Protein AF-A0A3M8VJV9-F1 (afdb_monomer_lite)

Structure (mmCIF, N/CA/C/O backbone):
data_AF-A0A3M8VJV9-F1
#
_entry.id   AF-A0A3M8VJV9-F1
#
loop_
_atom_site.group_PDB
_atom_site.id
_atom_site.type_symbol
_atom_site.label_atom_id
_atom_site.label_alt_id
_atom_site.label_comp_id
_atom_site.label_asym_id
_atom_site.label_entity_id
_atom_site.label_seq_id
_atom_site.pdbx_PDB_ins_code
_atom_site.Cartn_x
_atom_site.Cartn_y
_atom_site.Cartn_z
_atom_site.occupancy
_atom_site.B_iso_or_equiv
_atom_site.auth_seq_id
_atom_site.auth_comp_id
_atom_site.auth_asym_id
_atom_site.auth_atom_id
_atom_site.pdbx_PDB_model_num
ATOM 1 N N . MET A 1 1 ? -8.413 -19.018 14.004 1.00 45.44 1 MET A N 1
ATOM 2 C CA . MET A 1 1 ? -8.676 -17.632 13.566 1.00 45.44 1 MET A CA 1
ATOM 3 C C . MET A 1 1 ? -7.337 -17.001 13.215 1.00 45.44 1 MET A C 1
ATOM 5 O O . MET A 1 1 ?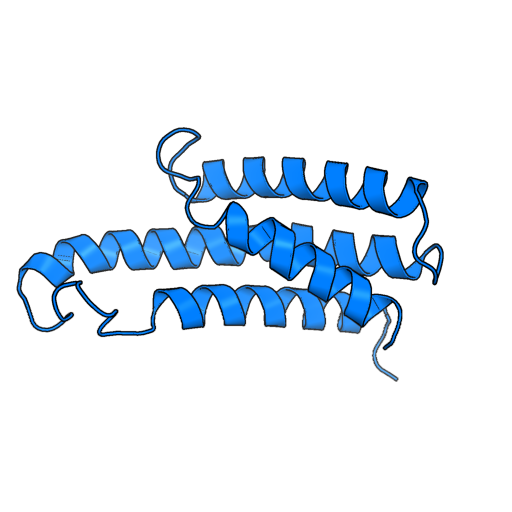 -6.467 -17.034 14.080 1.00 45.44 1 MET A O 1
ATOM 9 N N . PRO A 1 2 ? -7.107 -16.540 11.973 1.00 54.88 2 PRO A N 1
ATOM 10 C CA . PRO A 1 2 ? -5.891 -15.793 11.652 1.00 54.88 2 PRO A CA 1
ATOM 11 C C . PRO A 1 2 ? -5.799 -14.547 12.547 1.00 54.88 2 PRO A C 1
ATOM 13 O O . PRO A 1 2 ? -6.816 -13.962 12.914 1.00 54.88 2 PRO A O 1
ATOM 16 N N . THR A 1 3 ? -4.588 -14.174 12.960 1.00 73.25 3 THR A N 1
ATOM 17 C CA . THR A 1 3 ? -4.365 -12.963 13.764 1.00 73.25 3 THR A CA 1
ATOM 18 C C . THR A 1 3 ? -4.575 -11.721 12.895 1.00 73.25 3 THR A C 1
ATOM 20 O O . THR A 1 3 ? -4.287 -11.753 11.704 1.00 73.25 3 THR A O 1
ATOM 23 N N . THR A 1 4 ? -5.039 -10.607 13.467 1.00 75.38 4 THR A N 1
ATOM 24 C CA . THR A 1 4 ? -5.305 -9.353 12.724 1.00 75.38 4 THR A CA 1
ATOM 25 C C . THR A 1 4 ? -4.108 -8.890 11.893 1.00 75.38 4 THR A C 1
ATOM 27 O O . THR A 1 4 ? -4.260 -8.578 10.716 1.00 75.38 4 THR A O 1
ATOM 30 N N . ARG A 1 5 ? -2.897 -8.982 12.461 1.00 77.31 5 ARG A N 1
ATOM 31 C CA . ARG A 1 5 ? -1.635 -8.722 11.751 1.00 77.31 5 ARG A CA 1
ATOM 32 C C . ARG A 1 5 ? -1.457 -9.617 10.518 1.00 77.31 5 ARG A C 1
ATOM 34 O O . ARG A 1 5 ? -1.032 -9.144 9.474 1.00 77.31 5 ARG A O 1
ATOM 41 N N . SER A 1 6 ? -1.819 -10.897 10.626 1.00 83.44 6 SER A N 1
ATOM 42 C CA . SER A 1 6 ? -1.763 -11.833 9.498 1.00 83.44 6 SER A CA 1
ATOM 43 C C . SER A 1 6 ? -2.743 -11.459 8.383 1.00 83.44 6 SER A C 1
ATOM 45 O O . SER A 1 6 ? -2.457 -11.738 7.220 1.00 83.44 6 SER A O 1
ATOM 47 N N . THR A 1 7 ? -3.887 -10.853 8.710 1.00 89.69 7 THR A N 1
ATOM 48 C CA . THR A 1 7 ? -4.872 -10.398 7.718 1.00 89.69 7 THR A CA 1
ATOM 49 C C . THR A 1 7 ? -4.418 -9.112 7.026 1.00 89.69 7 THR A C 1
ATOM 51 O O . THR A 1 7 ? -4.555 -8.992 5.810 1.00 89.69 7 THR A O 1
ATOM 54 N N . ASP A 1 8 ? -3.820 -8.176 7.763 1.00 94.50 8 ASP A N 1
ATOM 55 C CA . ASP A 1 8 ? -3.273 -6.932 7.202 1.00 94.50 8 ASP A CA 1
ATOM 56 C C . ASP A 1 8 ? -2.136 -7.216 6.215 1.00 94.50 8 ASP A C 1
ATOM 58 O O . ASP A 1 8 ? -2.122 -6.690 5.099 1.00 94.50 8 ASP A O 1
ATOM 62 N N . ASP A 1 9 ? -1.241 -8.138 6.579 1.00 95.62 9 ASP A N 1
ATOM 63 C CA . ASP A 1 9 ? -0.180 -8.616 5.694 1.00 95.62 9 ASP A CA 1
ATOM 64 C C . ASP A 1 9 ? -0.752 -9.293 4.436 1.00 95.62 9 ASP A C 1
ATOM 66 O O . ASP A 1 9 ? -0.214 -9.130 3.338 1.00 95.62 9 ASP A O 1
ATOM 70 N N . ALA A 1 10 ? -1.864 -10.026 4.555 1.00 96.12 10 ALA A N 1
ATOM 71 C CA . ALA A 1 10 ? -2.516 -10.667 3.415 1.00 96.12 10 ALA A CA 1
ATOM 72 C C . ALA A 1 10 ? -3.142 -9.647 2.445 1.00 96.12 10 ALA A C 1
ATOM 74 O O . ALA A 1 10 ? -2.987 -9.784 1.225 1.00 96.12 10 ALA A O 1
ATOM 75 N N . LEU A 1 11 ? -3.800 -8.604 2.962 1.00 97.00 11 LEU A N 1
ATOM 76 C CA . LEU A 1 11 ? -4.324 -7.495 2.156 1.00 97.00 11 LEU A CA 1
ATOM 77 C C . LEU A 1 11 ? -3.186 -6.753 1.444 1.00 97.00 11 LEU A C 1
ATOM 79 O O . LEU A 1 11 ? -3.243 -6.541 0.230 1.00 97.00 11 LEU A O 1
ATOM 83 N N . ALA A 1 12 ? -2.107 -6.453 2.169 1.00 97.50 12 ALA A N 1
ATOM 84 C CA . ALA A 1 12 ? -0.927 -5.801 1.618 1.00 97.50 12 ALA A CA 1
ATOM 85 C C . ALA A 1 12 ? -0.285 -6.613 0.487 1.00 97.50 12 ALA A C 1
ATOM 87 O O . ALA A 1 12 ? -0.014 -6.087 -0.595 1.00 97.50 12 ALA A O 1
ATOM 88 N N . GLN A 1 13 ? -0.085 -7.915 0.696 1.00 97.56 13 GLN A N 1
ATOM 89 C CA . GLN A 1 13 ? 0.454 -8.798 -0.336 1.00 97.56 13 GLN A CA 1
ATOM 90 C C . GLN A 1 13 ? -0.473 -8.901 -1.549 1.00 97.56 13 GLN A C 1
ATOM 92 O O . GLN A 1 13 ? 0.009 -9.004 -2.676 1.00 97.56 13 GLN A O 1
ATOM 97 N N . THR A 1 14 ? -1.791 -8.857 -1.348 1.00 97.62 14 THR A N 1
ATOM 98 C CA . THR A 1 14 ? -2.767 -8.865 -2.446 1.00 97.62 14 THR A CA 1
ATOM 99 C C . THR A 1 14 ? -2.644 -7.609 -3.307 1.00 97.62 14 THR A C 1
ATOM 101 O O . THR A 1 14 ? -2.558 -7.728 -4.529 1.00 97.62 14 THR A O 1
ATOM 104 N N . ALA A 1 15 ? -2.522 -6.429 -2.693 1.00 97.50 15 ALA A N 1
ATOM 105 C CA . ALA A 1 15 ? -2.277 -5.178 -3.412 1.00 97.50 15 ALA A CA 1
ATOM 106 C C . ALA A 1 15 ? -0.946 -5.199 -4.189 1.00 97.50 15 ALA A C 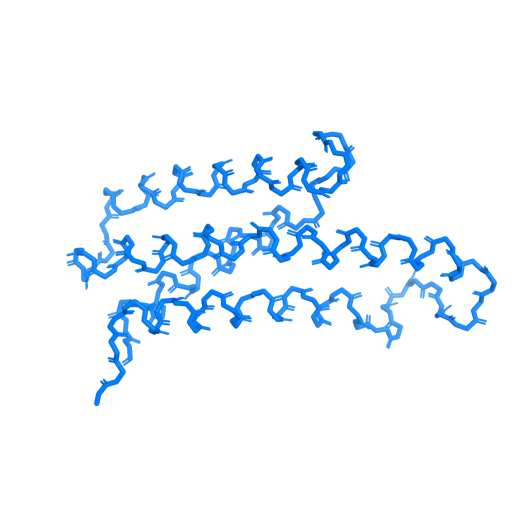1
ATOM 108 O O . ALA A 1 15 ? -0.901 -4.825 -5.361 1.00 97.50 15 ALA A O 1
ATOM 109 N N . VAL A 1 16 ? 0.133 -5.709 -3.583 1.00 96.62 16 VAL A N 1
ATOM 110 C CA . VAL A 1 16 ? 1.435 -5.853 -4.262 1.00 96.62 16 VAL A CA 1
ATOM 111 C C . VAL A 1 16 ? 1.352 -6.810 -5.449 1.00 96.62 16 VAL A C 1
ATOM 113 O O . VAL A 1 16 ? 1.881 -6.502 -6.518 1.00 96.62 16 VAL A O 1
ATOM 116 N N . ARG A 1 17 ? 0.678 -7.957 -5.299 1.00 95.62 17 ARG A N 1
ATOM 117 C CA . ARG A 1 17 ? 0.464 -8.889 -6.415 1.00 95.62 17 ARG A CA 1
ATOM 118 C C . ARG A 1 17 ? -0.321 -8.226 -7.541 1.00 95.62 17 ARG A C 1
ATOM 120 O O . ARG A 1 17 ? 0.081 -8.369 -8.687 1.00 95.62 17 ARG A O 1
ATOM 127 N N . ALA A 1 18 ? -1.362 -7.454 -7.226 1.00 94.19 18 ALA A N 1
ATOM 128 C CA . ALA A 1 18 ? -2.126 -6.720 -8.230 1.00 94.19 18 ALA A CA 1
ATOM 129 C C . ALA A 1 18 ? -1.243 -5.743 -9.031 1.00 94.19 18 ALA A C 1
ATOM 131 O O . ALA A 1 18 ? -1.314 -5.742 -10.259 1.00 94.19 18 ALA A O 1
ATOM 132 N N . LEU A 1 19 ? -0.359 -4.980 -8.370 1.00 91.44 19 LEU A N 1
ATOM 133 C CA . LEU A 1 19 ? 0.604 -4.094 -9.047 1.00 91.44 19 LEU A CA 1
ATOM 134 C C . LEU A 1 19 ? 1.548 -4.856 -9.981 1.00 91.44 19 LEU A C 1
ATOM 136 O O . LEU A 1 19 ? 1.769 -4.443 -11.118 1.00 91.44 19 LEU A O 1
ATOM 140 N N . ILE A 1 20 ? 2.097 -5.975 -9.507 1.00 91.00 20 ILE A N 1
ATOM 141 C CA . ILE A 1 20 ? 3.013 -6.803 -10.296 1.00 91.00 20 ILE A CA 1
ATOM 142 C C . ILE A 1 20 ? 2.283 -7.397 -11.506 1.00 91.00 20 ILE A C 1
ATOM 144 O O . ILE A 1 20 ? 2.763 -7.261 -12.627 1.00 91.00 20 ILE A O 1
ATOM 148 N N . SER A 1 21 ? 1.096 -7.974 -11.309 1.00 88.62 21 SER A N 1
ATOM 149 C CA . SER A 1 21 ? 0.289 -8.535 -12.396 1.00 88.62 21 SER A CA 1
ATOM 150 C C . SER A 1 21 ? -0.105 -7.479 -13.432 1.00 88.62 21 SER A C 1
ATOM 152 O O . SER A 1 21 ? -0.076 -7.756 -14.626 1.00 88.62 21 SER A O 1
ATOM 154 N N . GLN A 1 22 ? -0.423 -6.252 -13.005 1.00 85.31 22 GLN A N 1
ATOM 155 C CA . GLN A 1 22 ? -0.695 -5.129 -13.912 1.00 85.31 22 GLN A CA 1
ATOM 156 C C . GLN A 1 22 ? 0.533 -4.724 -14.745 1.00 85.31 22 GLN A C 1
ATOM 158 O O . GLN A 1 22 ? 0.382 -4.355 -15.913 1.00 85.31 22 GLN A O 1
ATOM 163 N N . ALA A 1 23 ? 1.730 -4.765 -14.152 1.00 81.69 23 ALA A N 1
ATOM 164 C CA . ALA A 1 23 ? 2.989 -4.458 -14.832 1.00 81.69 23 ALA A CA 1
ATOM 165 C C . ALA A 1 23 ? 3.408 -5.560 -15.821 1.00 81.69 23 ALA A C 1
ATOM 167 O O . ALA A 1 23 ? 4.001 -5.268 -16.854 1.00 81.69 23 ALA A O 1
ATOM 168 N N . GLU A 1 24 ? 3.080 -6.816 -15.520 1.00 81.81 24 GLU A N 1
ATOM 169 C CA . GLU A 1 24 ? 3.409 -7.989 -16.340 1.00 81.81 24 GLU A CA 1
ATOM 170 C C . GLU A 1 24 ? 2.409 -8.252 -17.474 1.00 81.81 24 GLU A C 1
ATOM 172 O O . GLU A 1 24 ? 2.681 -9.061 -18.365 1.00 81.81 24 GLU A O 1
ATOM 177 N N . LEU A 1 25 ? 1.259 -7.572 -17.461 1.00 77.88 25 LEU A N 1
ATOM 178 C CA . LEU A 1 25 ? 0.206 -7.746 -18.455 1.00 77.88 25 LEU A CA 1
ATOM 179 C C . LEU A 1 25 ? 0.685 -7.240 -19.826 1.00 77.88 25 LEU A C 1
ATOM 181 O O . LEU A 1 25 ? 0.771 -6.034 -20.074 1.00 77.88 25 LEU A O 1
ATOM 185 N N . THR A 1 26 ? 1.009 -8.187 -20.706 1.00 65.38 26 THR A N 1
ATOM 186 C CA . THR A 1 26 ? 1.534 -7.956 -22.057 1.00 65.38 26 THR A CA 1
ATOM 187 C C . THR A 1 26 ? 0.726 -8.746 -23.095 1.00 65.38 26 THR A C 1
ATOM 189 O O . THR A 1 26 ? 0.226 -9.826 -22.773 1.00 65.38 26 THR A O 1
ATOM 192 N N . PRO A 1 27 ? 0.586 -8.238 -24.334 1.00 63.25 27 PRO A N 1
ATOM 193 C CA . PRO A 1 27 ? 0.954 -6.893 -24.779 1.00 63.25 27 PRO A CA 1
ATOM 194 C C . PRO A 1 27 ? -0.034 -5.841 -24.246 1.00 63.25 27 PRO A C 1
ATOM 196 O O . PRO A 1 27 ? -1.243 -6.066 -24.183 1.00 63.25 27 PRO A O 1
ATOM 199 N N . LYS A 1 28 ? 0.476 -4.670 -23.855 1.00 57.84 28 LYS A N 1
ATOM 200 C CA . LYS A 1 28 ? -0.374 -3.531 -23.484 1.00 57.84 28 LYS A CA 1
ATOM 201 C C . LYS A 1 28 ? -0.866 -2.867 -24.782 1.00 57.84 28 LYS A C 1
ATOM 203 O O . LYS A 1 28 ? -0.055 -2.711 -25.696 1.00 57.84 28 LYS A O 1
ATOM 208 N N . PRO A 1 29 ? -2.141 -2.455 -24.903 1.00 54.59 29 PRO A N 1
ATOM 209 C CA . PRO A 1 29 ? -2.626 -1.805 -26.120 1.00 54.59 29 PRO A CA 1
ATOM 210 C C . PRO A 1 29 ? -1.758 -0.587 -26.473 1.00 54.59 29 PRO A C 1
ATOM 212 O O . PRO A 1 29 ? -1.601 0.311 -25.649 1.00 54.59 29 PRO A O 1
ATOM 215 N N . GLY A 1 30 ? -1.174 -0.571 -27.676 1.00 56.88 30 GLY A N 1
ATOM 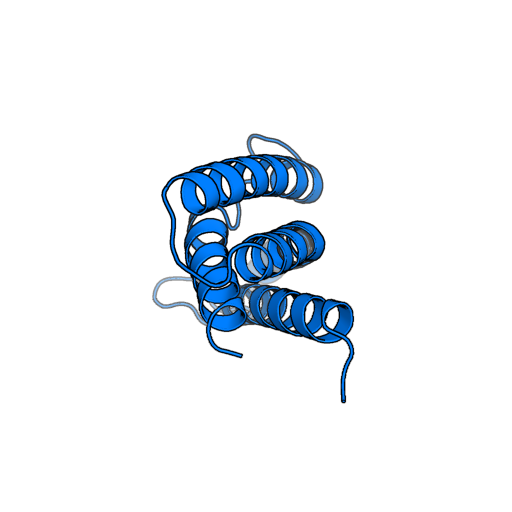216 C CA . GLY A 1 30 ? -0.319 0.526 -28.152 1.00 56.88 30 GLY A CA 1
ATOM 217 C C . GLY A 1 30 ? 1.156 0.481 -27.723 1.00 56.88 30 GLY A C 1
ATOM 218 O O . GLY A 1 30 ? 1.875 1.434 -28.009 1.00 56.88 30 GLY A O 1
ATOM 219 N N . LEU A 1 31 ? 1.631 -0.591 -27.075 1.00 52.50 31 LEU A N 1
ATOM 220 C CA . LEU A 1 31 ? 3.053 -0.797 -26.759 1.00 52.50 31 LEU A CA 1
ATOM 221 C C . LEU A 1 31 ? 3.584 -2.070 -27.432 1.00 52.50 31 LEU A C 1
ATOM 223 O O . LEU A 1 31 ? 2.854 -3.050 -27.581 1.00 52.50 31 LEU A O 1
ATOM 227 N N . ALA A 1 32 ? 4.854 -2.031 -27.850 1.00 49.78 32 ALA A N 1
ATOM 228 C CA . ALA A 1 32 ? 5.522 -3.145 -28.521 1.00 49.78 32 ALA A CA 1
ATOM 229 C C . ALA A 1 32 ? 5.548 -4.413 -27.646 1.00 49.78 32 ALA A C 1
ATOM 231 O O . ALA A 1 32 ? 5.626 -4.348 -26.417 1.00 49.78 32 ALA A O 1
ATOM 232 N N . ASP A 1 33 ? 5.455 -5.567 -28.304 1.00 58.97 33 ASP A N 1
ATOM 233 C CA . ASP A 1 33 ? 5.415 -6.894 -27.692 1.00 58.97 33 ASP A CA 1
ATOM 234 C C . ASP A 1 33 ? 6.795 -7.271 -27.114 1.00 58.97 33 ASP A C 1
ATOM 236 O O . ASP A 1 33 ? 7.842 -6.883 -27.631 1.00 58.97 33 ASP A O 1
ATOM 240 N N . THR A 1 34 ? 6.816 -8.069 -26.047 1.00 52.28 34 THR A N 1
ATOM 241 C CA . THR A 1 34 ? 8.039 -8.557 -25.386 1.00 52.28 34 THR A CA 1
ATOM 242 C C . THR A 1 34 ? 8.877 -9.505 -26.253 1.00 52.28 34 THR A C 1
ATOM 244 O O . THR A 1 34 ? 9.976 -9.892 -25.856 1.00 52.28 34 THR A O 1
ATOM 247 N N . ARG A 1 35 ? 8.388 -9.865 -27.444 1.00 57.00 35 ARG A N 1
ATOM 248 C CA . ARG A 1 35 ? 9.116 -10.620 -28.475 1.00 57.00 35 ARG A CA 1
ATOM 249 C C . ARG A 1 35 ? 10.106 -9.780 -29.298 1.00 57.00 35 ARG A C 1
ATOM 251 O O . ARG A 1 35 ? 10.913 -10.366 -30.016 1.00 57.00 35 ARG A O 1
ATOM 258 N N . ASP A 1 36 ? 10.092 -8.451 -29.180 1.00 55.25 36 ASP A N 1
ATOM 259 C CA . ASP A 1 36 ? 11.046 -7.563 -29.857 1.00 55.25 36 ASP A CA 1
ATOM 260 C C . ASP A 1 36 ? 12.348 -7.374 -29.060 1.00 55.25 36 ASP A C 1
ATOM 262 O O . ASP A 1 36 ? 12.347 -7.308 -27.836 1.00 55.25 36 ASP A O 1
ATOM 266 N N . LEU A 1 37 ? 13.490 -7.208 -29.740 1.00 50.38 37 LEU A N 1
ATOM 267 C CA . LEU A 1 37 ? 14.827 -7.028 -29.131 1.00 50.38 37 LEU A CA 1
ATOM 268 C C . LEU A 1 37 ? 14.936 -5.827 -28.159 1.00 50.38 37 LEU A C 1
ATOM 270 O O . LEU A 1 37 ? 15.825 -5.802 -27.305 1.00 50.38 37 LEU A O 1
ATOM 274 N N . GLN A 1 38 ? 14.009 -4.866 -28.237 1.00 50.91 38 GLN A N 1
ATOM 275 C CA . GLN A 1 38 ? 13.839 -3.780 -27.259 1.00 50.91 38 GLN A CA 1
ATOM 276 C C . GLN A 1 38 ? 13.400 -4.287 -25.865 1.00 50.91 38 GLN A C 1
ATOM 278 O O . GLN A 1 38 ? 13.634 -3.612 -24.863 1.00 50.91 38 GLN A O 1
ATOM 283 N N . ALA A 1 39 ? 12.870 -5.512 -25.762 1.00 51.34 39 ALA A N 1
ATOM 284 C CA . ALA A 1 39 ? 12.432 -6.147 -24.519 1.00 51.34 39 ALA A CA 1
ATOM 285 C C . ALA A 1 39 ? 13.557 -6.354 -23.492 1.00 51.34 39 ALA A C 1
ATOM 287 O O . ALA A 1 39 ? 13.290 -6.458 -22.296 1.00 51.34 39 ALA A O 1
ATOM 288 N N . ARG A 1 40 ? 14.832 -6.369 -23.913 1.00 46.19 40 ARG A N 1
ATOM 289 C CA . ARG A 1 40 ? 15.974 -6.441 -22.980 1.00 46.19 40 ARG A CA 1
ATOM 290 C C . ARG A 1 40 ? 16.129 -5.164 -22.147 1.00 46.19 40 ARG A C 1
ATOM 292 O O . ARG A 1 40 ? 16.550 -5.257 -20.998 1.00 46.19 40 ARG A O 1
ATOM 299 N N . ALA A 1 41 ? 15.755 -4.002 -22.692 1.00 48.72 41 ALA A N 1
ATOM 300 C CA . ALA A 1 41 ? 15.665 -2.754 -21.931 1.00 48.72 41 ALA A CA 1
ATOM 301 C C . ALA A 1 41 ? 14.424 -2.756 -21.018 1.00 48.72 41 ALA A C 1
ATOM 303 O O . ALA A 1 41 ? 14.511 -2.366 -19.854 1.00 48.72 41 ALA A O 1
ATOM 304 N N . THR A 1 42 ? 13.306 -3.310 -21.501 1.00 57.22 42 THR A N 1
ATOM 305 C CA . THR A 1 42 ? 12.069 -3.515 -20.727 1.00 57.22 42 THR A CA 1
ATOM 306 C C . THR A 1 42 ? 12.242 -4.500 -19.568 1.00 57.22 42 THR A C 1
ATOM 308 O O . THR A 1 42 ? 11.581 -4.360 -18.550 1.00 57.22 42 THR A O 1
ATOM 311 N N . GLY A 1 43 ? 13.141 -5.483 -19.663 1.00 57.75 43 GLY A N 1
ATOM 312 C CA . GLY A 1 43 ? 13.410 -6.427 -18.574 1.00 57.75 43 GLY A CA 1
ATOM 313 C C . GLY A 1 43 ? 13.991 -5.753 -17.326 1.00 57.75 43 GLY A C 1
ATOM 314 O O . GLY A 1 43 ? 13.580 -6.065 -16.207 1.00 57.75 43 GLY A O 1
ATOM 315 N N . THR A 1 44 ? 14.897 -4.788 -17.508 1.00 58.72 44 THR A N 1
ATOM 316 C CA . THR A 1 44 ? 15.438 -3.966 -16.412 1.00 58.72 44 THR A CA 1
ATOM 317 C C . THR A 1 44 ? 14.353 -3.071 -15.803 1.00 58.72 44 THR A C 1
ATOM 319 O O . THR A 1 44 ? 14.273 -2.954 -14.580 1.00 58.72 44 THR A O 1
ATOM 322 N N . ASP A 1 45 ? 13.470 -2.516 -16.638 1.00 72.94 45 ASP A N 1
ATOM 323 C CA . ASP A 1 45 ? 12.314 -1.720 -16.207 1.00 72.94 45 ASP A CA 1
ATOM 324 C C . ASP A 1 45 ? 11.278 -2.571 -15.444 1.00 72.94 45 ASP A C 1
ATOM 326 O O . ASP A 1 45 ? 10.815 -2.204 -14.366 1.00 72.94 45 ASP A O 1
ATOM 330 N N . LEU A 1 46 ? 11.006 -3.796 -15.904 1.00 78.00 46 LEU A N 1
ATOM 331 C CA . LEU A 1 46 ? 10.107 -4.737 -15.235 1.00 78.00 46 LEU A CA 1
ATOM 332 C C . LEU A 1 46 ? 10.646 -5.175 -13.869 1.00 78.00 46 LEU A C 1
ATOM 334 O O . LEU A 1 46 ? 9.883 -5.325 -12.912 1.00 78.00 46 LEU A O 1
ATOM 338 N N . LEU A 1 47 ? 11.961 -5.369 -13.745 1.00 81.88 47 LEU A N 1
ATOM 339 C CA . LEU A 1 47 ? 12.581 -5.614 -12.446 1.00 81.88 47 LEU A CA 1
ATOM 340 C C . LEU A 1 47 ? 12.399 -4.398 -11.529 1.00 81.88 47 LEU A C 1
ATOM 342 O O . LEU A 1 47 ? 11.921 -4.575 -10.410 1.00 81.88 47 LEU A O 1
ATOM 346 N N . ALA A 1 48 ? 12.681 -3.179 -11.992 1.00 81.81 48 ALA A N 1
ATOM 347 C CA . ALA A 1 48 ? 12.455 -1.964 -11.206 1.00 81.81 48 ALA A CA 1
ATOM 348 C C . ALA A 1 48 ? 10.976 -1.798 -10.790 1.00 81.81 48 ALA A C 1
ATOM 350 O O . ALA A 1 48 ? 10.687 -1.471 -9.634 1.00 81.81 48 ALA A O 1
ATOM 351 N N . LEU A 1 49 ? 10.027 -2.118 -11.673 1.00 84.50 49 LEU A N 1
ATOM 352 C CA . LEU A 1 49 ? 8.587 -2.139 -11.394 1.00 84.50 49 LEU A CA 1
ATOM 353 C C . LEU A 1 49 ? 8.220 -3.159 -10.312 1.00 84.50 49 LEU A C 1
ATOM 355 O O . LEU A 1 49 ? 7.476 -2.834 -9.385 1.00 84.50 49 LEU A O 1
ATOM 359 N N . ARG A 1 50 ? 8.767 -4.377 -10.381 1.00 88.25 50 ARG A N 1
ATOM 360 C CA . ARG A 1 50 ? 8.548 -5.423 -9.369 1.00 88.25 50 ARG A CA 1
ATOM 361 C C . ARG A 1 50 ? 9.135 -5.035 -8.015 1.00 88.25 50 ARG A C 1
ATOM 363 O O . ARG A 1 50 ? 8.484 -5.225 -6.989 1.00 88.25 50 ARG A O 1
ATOM 370 N N . TRP A 1 51 ? 10.360 -4.514 -7.994 1.00 88.81 51 TRP A N 1
ATOM 371 C CA . TRP A 1 51 ? 11.038 -4.102 -6.763 1.00 88.81 51 TRP A CA 1
ATOM 372 C C . TRP A 1 51 ? 10.336 -2.911 -6.102 1.00 88.81 51 TRP A C 1
ATOM 374 O O . TRP A 1 51 ? 10.053 -2.957 -4.903 1.00 88.81 51 TRP A O 1
ATOM 384 N N . SER A 1 52 ? 9.965 -1.895 -6.882 1.00 89.44 52 SER A N 1
ATOM 385 C CA . SER A 1 52 ? 9.188 -0.753 -6.389 1.00 89.44 52 SER A CA 1
ATOM 386 C C . SER A 1 52 ? 7.807 -1.175 -5.874 1.00 89.44 52 SER A C 1
ATOM 388 O O . SER A 1 52 ? 7.431 -0.753 -4.782 1.00 89.44 52 SER A O 1
ATOM 390 N N . ALA A 1 53 ? 7.095 -2.083 -6.552 1.00 92.38 53 ALA A N 1
ATOM 391 C CA . ALA A 1 53 ? 5.819 -2.613 -6.065 1.00 92.38 53 ALA A CA 1
ATOM 392 C C . ALA A 1 53 ? 5.973 -3.352 -4.726 1.00 92.38 53 ALA A C 1
ATOM 394 O O . ALA A 1 53 ? 5.224 -3.099 -3.786 1.00 92.38 53 ALA A O 1
ATOM 395 N N . LYS A 1 54 ? 6.980 -4.226 -4.595 1.00 94.19 54 LYS A N 1
ATOM 396 C CA . LYS A 1 54 ? 7.255 -4.947 -3.338 1.00 94.19 54 LYS A CA 1
ATOM 397 C C . LYS A 1 54 ? 7.571 -4.010 -2.175 1.00 94.19 54 LYS A C 1
ATOM 399 O O . LYS A 1 54 ? 7.177 -4.294 -1.047 1.00 94.19 54 LYS A O 1
ATOM 404 N N . SER A 1 55 ? 8.237 -2.888 -2.442 1.00 94.38 55 SER A N 1
ATOM 405 C CA . SER A 1 55 ? 8.574 -1.898 -1.412 1.00 94.38 55 SER A CA 1
ATOM 406 C C . SER A 1 55 ? 7.350 -1.223 -0.776 1.00 94.38 55 SER A C 1
ATOM 408 O O . SER A 1 55 ? 7.459 -0.676 0.318 1.00 94.38 55 SER A O 1
ATOM 410 N N . LEU A 1 56 ? 6.179 -1.302 -1.422 1.00 96.00 56 LEU A N 1
ATOM 411 C CA . LEU A 1 56 ? 4.927 -0.741 -0.914 1.00 96.00 56 LEU A CA 1
ATOM 412 C C . LEU A 1 56 ? 4.227 -1.644 0.110 1.00 96.00 56 LEU A C 1
ATOM 414 O O . LEU A 1 56 ? 3.325 -1.167 0.798 1.00 96.00 56 LEU A O 1
ATOM 418 N N . ALA A 1 57 ? 4.633 -2.914 0.252 1.00 97.12 57 ALA A N 1
ATOM 419 C CA . ALA A 1 57 ? 3.972 -3.862 1.155 1.00 97.12 57 ALA A CA 1
ATOM 420 C C . ALA A 1 57 ? 3.824 -3.331 2.597 1.00 97.12 57 ALA A C 1
ATOM 422 O O . ALA A 1 57 ? 2.711 -3.380 3.122 1.00 97.12 57 ALA A O 1
ATOM 423 N N . PRO A 1 58 ? 4.866 -2.750 3.232 1.00 96.81 58 PRO A N 1
ATOM 424 C CA . PRO A 1 58 ? 4.735 -2.211 4.585 1.00 96.81 58 PRO A CA 1
ATOM 425 C C . PRO A 1 58 ? 3.759 -1.032 4.662 1.00 96.81 58 PRO A C 1
ATOM 427 O O . PRO A 1 58 ? 3.053 -0.881 5.654 1.00 96.81 58 PRO A O 1
ATOM 430 N N . GLY A 1 59 ? 3.691 -0.212 3.606 1.00 97.56 59 GLY A N 1
ATOM 431 C CA . GLY A 1 59 ? 2.751 0.903 3.513 1.00 97.56 59 GLY A CA 1
ATOM 432 C C . GLY A 1 59 ? 1.303 0.421 3.462 1.00 97.56 59 GLY A C 1
ATOM 433 O O . GLY A 1 59 ? 0.471 0.907 4.223 1.00 97.56 59 GLY A O 1
ATOM 434 N N . PHE A 1 60 ? 1.007 -0.583 2.632 1.00 98.31 60 PHE A N 1
ATOM 435 C CA . PHE A 1 60 ? -0.334 -1.168 2.571 1.00 98.31 60 PHE A CA 1
ATOM 436 C C . PHE A 1 60 ? -0.733 -1.859 3.881 1.00 98.31 60 PHE A C 1
ATOM 438 O O . PHE A 1 60 ? -1.857 -1.671 4.340 1.00 98.31 60 PHE A O 1
ATOM 445 N N . ALA A 1 61 ? 0.180 -2.592 4.524 1.00 97.94 61 ALA A N 1
ATOM 446 C CA . ALA A 1 61 ? -0.095 -3.217 5.820 1.00 97.94 61 ALA A CA 1
ATOM 447 C C . ALA A 1 61 ? -0.394 -2.162 6.899 1.00 97.94 61 ALA A C 1
ATOM 449 O O . ALA A 1 61 ? -1.341 -2.309 7.670 1.00 97.94 61 ALA A O 1
ATOM 450 N N . ALA A 1 62 ? 0.355 -1.053 6.910 1.00 97.81 62 ALA A N 1
ATOM 451 C CA . ALA A 1 62 ? 0.098 0.063 7.814 1.00 97.81 62 ALA A CA 1
ATOM 452 C C . ALA A 1 62 ? -1.263 0.731 7.554 1.00 97.81 62 ALA A C 1
ATOM 454 O O . ALA A 1 62 ? -1.950 1.083 8.508 1.00 97.81 62 ALA A O 1
ATOM 455 N N . MET A 1 63 ? -1.685 0.873 6.292 1.00 98.00 63 MET A N 1
ATOM 456 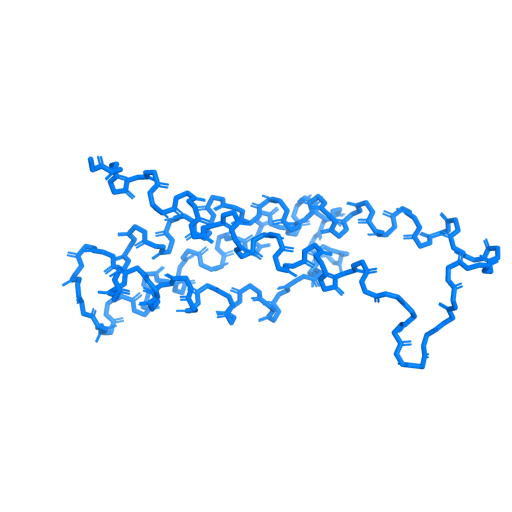C CA . MET A 1 63 ? -3.015 1.397 5.952 1.00 98.00 63 MET A CA 1
ATOM 457 C C . MET A 1 63 ? -4.146 0.475 6.428 1.00 98.00 63 MET A C 1
ATOM 459 O O . MET A 1 63 ? -5.132 0.966 6.974 1.00 98.00 63 MET A O 1
ATOM 463 N N . ALA A 1 64 ? -3.995 -0.846 6.274 1.00 97.44 64 ALA A N 1
ATOM 464 C CA . ALA A 1 64 ? -4.949 -1.822 6.804 1.00 97.44 64 ALA A CA 1
ATOM 465 C C . ALA A 1 64 ? -5.054 -1.725 8.336 1.00 97.44 64 ALA A C 1
ATOM 467 O O . ALA A 1 64 ? -6.147 -1.563 8.879 1.00 97.44 64 ALA A O 1
ATOM 468 N N . ALA A 1 65 ? -3.912 -1.722 9.028 1.00 96.44 65 ALA A N 1
ATOM 469 C CA . ALA A 1 65 ? -3.863 -1.598 10.481 1.00 96.44 65 ALA A CA 1
ATOM 470 C C . ALA A 1 65 ? -4.458 -0.266 10.977 1.00 96.44 65 ALA A C 1
ATOM 472 O O . ALA A 1 65 ? -5.194 -0.243 11.967 1.00 96.44 65 ALA A O 1
ATOM 473 N N . ALA A 1 66 ? -4.175 0.843 10.282 1.00 96.75 66 ALA A N 1
ATOM 474 C CA . ALA A 1 66 ? -4.742 2.154 10.586 1.00 96.75 66 ALA A CA 1
ATOM 475 C C . ALA A 1 66 ? -6.268 2.156 10.455 1.00 96.75 66 ALA A C 1
ATOM 477 O O . ALA A 1 66 ? -6.943 2.709 11.316 1.00 96.75 66 ALA A O 1
ATOM 478 N N . ALA A 1 67 ? -6.816 1.489 9.437 1.00 96.00 67 ALA A N 1
ATOM 479 C CA . ALA A 1 67 ? -8.256 1.391 9.224 1.00 96.00 67 ALA A CA 1
ATOM 480 C C . ALA A 1 67 ? -8.965 0.524 10.281 1.00 96.00 67 ALA A C 1
ATOM 482 O O . ALA A 1 67 ? -10.045 0.886 10.745 1.00 96.00 67 ALA A O 1
ATOM 483 N N . ARG A 1 68 ? -8.343 -0.567 10.749 1.00 92.50 68 ARG A N 1
ATOM 484 C CA . ARG A 1 68 ? -8.930 -1.423 11.801 1.00 92.50 68 ARG A CA 1
ATOM 485 C C . ARG A 1 68 ? -9.081 -0.741 13.156 1.00 92.50 68 ARG A C 1
ATOM 487 O O . ARG A 1 68 ? -9.943 -1.135 13.931 1.00 92.50 68 ARG A O 1
ATOM 494 N N . ARG A 1 69 ? -8.232 0.242 13.471 1.00 89.06 69 ARG A N 1
ATOM 495 C CA . ARG A 1 69 ? -8.238 0.930 14.773 1.00 89.06 69 ARG A CA 1
ATOM 496 C C . ARG A 1 69 ? -9.555 1.665 15.066 1.00 89.06 69 ARG A C 1
ATOM 498 O O . ARG A 1 69 ? -10.097 1.437 16.142 1.00 89.06 69 ARG A O 1
ATOM 505 N N . PRO A 1 70 ? -10.057 2.549 14.181 1.00 87.75 70 PRO A N 1
ATOM 506 C CA . PRO A 1 70 ? -11.353 3.191 14.365 1.00 87.75 70 PRO A CA 1
ATOM 507 C C . PRO A 1 70 ? -12.525 2.285 13.971 1.00 87.75 70 PRO A C 1
ATOM 509 O O . PRO A 1 70 ? -13.604 2.454 14.522 1.00 87.75 70 PRO A O 1
ATOM 512 N N . GLY A 1 71 ? -12.343 1.358 13.020 1.00 83.31 71 GLY A N 1
ATOM 513 C CA . GLY A 1 71 ? -13.426 0.496 12.528 1.00 83.31 71 GLY A CA 1
ATOM 514 C C . GLY A 1 71 ? -14.476 1.215 11.670 1.00 83.31 71 GLY A C 1
ATOM 515 O O . GLY A 1 71 ? -15.423 0.583 11.221 1.00 83.31 71 GLY A O 1
ATOM 516 N N . GLU A 1 72 ? -14.301 2.511 11.392 1.00 91.25 72 GLU A N 1
ATOM 517 C CA . GLU A 1 72 ? -15.183 3.298 10.526 1.00 91.25 72 GLU A CA 1
ATOM 518 C C . GLU A 1 72 ? -14.416 4.381 9.728 1.00 91.25 72 GLU A C 1
ATOM 520 O O . GLU A 1 72 ? -13.340 4.836 10.148 1.00 91.25 72 GLU A O 1
ATOM 525 N N . PRO A 1 73 ? -14.946 4.848 8.578 1.00 93.75 73 PRO A N 1
ATOM 526 C CA . PRO A 1 73 ? -14.335 5.924 7.800 1.00 93.75 73 PRO A CA 1
ATOM 527 C C . PRO A 1 73 ? -14.455 7.298 8.483 1.00 93.75 73 PRO A C 1
ATOM 529 O O . PRO A 1 73 ? -15.489 7.960 8.420 1.00 93.75 73 PRO A O 1
ATOM 532 N N . THR A 1 74 ? -13.358 7.801 9.056 1.00 95.62 74 THR A N 1
ATOM 533 C CA . THR A 1 74 ? -13.311 9.134 9.688 1.00 95.62 74 THR A CA 1
ATOM 534 C C . THR A 1 74 ? -12.392 10.110 8.952 1.00 95.62 74 THR A C 1
ATOM 536 O O . THR A 1 74 ? -11.554 9.732 8.129 1.00 95.62 74 THR A O 1
ATOM 539 N N . ARG A 1 75 ? -12.511 11.410 9.261 1.00 96.19 75 ARG A N 1
ATOM 540 C CA . ARG A 1 75 ? -11.551 12.421 8.784 1.00 96.19 75 ARG A CA 1
ATOM 541 C C . ARG A 1 75 ? -10.132 12.130 9.284 1.00 96.19 75 ARG A C 1
ATOM 543 O O . ARG A 1 75 ? -9.200 12.230 8.493 1.00 96.19 75 ARG A O 1
ATOM 550 N N . ALA A 1 76 ? -9.989 11.742 10.550 1.00 96.75 76 ALA A N 1
ATOM 551 C CA . ALA A 1 76 ? -8.698 11.392 11.137 1.00 96.75 76 ALA A CA 1
ATOM 552 C C . ALA A 1 76 ? -8.061 10.194 10.415 1.00 96.75 76 ALA A C 1
ATOM 554 O O . ALA A 1 76 ? -6.884 10.246 10.067 1.00 96.75 76 ALA A O 1
ATOM 555 N N . LEU A 1 77 ? -8.857 9.168 10.083 1.00 96.38 77 LEU A N 1
ATOM 556 C CA . LEU A 1 77 ? -8.385 8.041 9.280 1.00 96.38 77 LEU A CA 1
ATOM 557 C C . LEU A 1 77 ? -7.892 8.502 7.903 1.00 96.38 77 LEU A C 1
ATOM 559 O O . LEU A 1 77 ? -6.814 8.102 7.478 1.00 96.38 77 LEU A O 1
ATOM 563 N N . ARG A 1 78 ? -8.627 9.382 7.207 1.00 96.75 78 ARG A N 1
ATOM 564 C CA . ARG A 1 78 ? -8.165 9.925 5.914 1.00 96.75 78 ARG A CA 1
ATOM 565 C C . ARG A 1 78 ? -6.824 10.653 6.030 1.00 96.75 78 ARG A C 1
ATOM 567 O O . ARG A 1 78 ? -5.981 10.515 5.147 1.00 96.75 78 ARG A O 1
ATOM 574 N N . GLU A 1 79 ? -6.625 11.425 7.095 1.00 97.69 79 GLU A N 1
ATOM 575 C CA . GLU A 1 79 ? -5.369 12.140 7.349 1.00 97.69 79 GLU A CA 1
ATOM 576 C C . GLU A 1 79 ? -4.210 11.164 7.626 1.00 97.69 79 GLU A C 1
ATOM 578 O O . GLU A 1 79 ? -3.126 11.325 7.058 1.00 97.69 79 GLU A O 1
ATOM 583 N N . GLU A 1 80 ? -4.455 10.112 8.413 1.00 97.88 80 GLU A N 1
ATOM 584 C CA . GLU A 1 80 ? -3.484 9.054 8.716 1.00 97.88 80 GLU A CA 1
ATOM 585 C C . GLU A 1 80 ? -3.109 8.239 7.468 1.00 97.88 80 GLU A C 1
ATOM 587 O O . GLU A 1 80 ? -1.923 8.094 7.162 1.00 97.88 80 GLU A O 1
ATOM 592 N N . LEU A 1 81 ? -4.093 7.797 6.676 1.00 97.62 81 LEU A N 1
ATOM 593 C CA . LEU A 1 81 ? -3.858 7.139 5.384 1.00 97.62 81 LEU A CA 1
ATOM 594 C C . LEU A 1 81 ? -3.052 8.043 4.441 1.00 97.62 81 LEU A C 1
ATOM 596 O O . LEU A 1 81 ? -2.134 7.580 3.766 1.00 97.62 81 LEU A O 1
ATOM 600 N N . GLY A 1 82 ? -3.345 9.347 4.439 1.00 97.31 82 GLY A N 1
ATOM 601 C CA . GLY A 1 82 ? -2.588 10.344 3.689 1.00 97.31 82 GLY A CA 1
ATOM 602 C C . GLY A 1 82 ? -1.118 10.431 4.111 1.00 97.31 82 GLY A C 1
ATO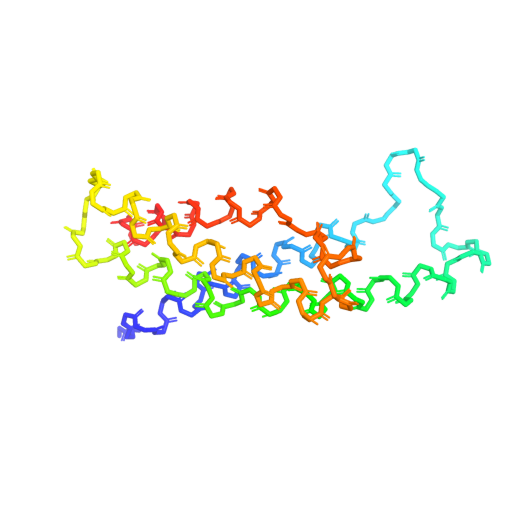M 603 O O . GLY A 1 82 ? -0.232 10.532 3.260 1.00 97.31 82 GLY A O 1
ATOM 604 N N . ALA A 1 83 ? -0.842 10.390 5.415 1.00 98.12 83 ALA A N 1
ATOM 605 C CA . ALA A 1 83 ? 0.520 10.389 5.940 1.00 98.12 83 ALA A CA 1
ATOM 606 C C . ALA A 1 83 ? 1.273 9.103 5.567 1.00 98.12 83 ALA A C 1
ATOM 608 O O . ALA A 1 83 ? 2.394 9.180 5.061 1.00 98.12 83 ALA A O 1
ATOM 609 N N . ILE A 1 84 ? 0.637 7.939 5.734 1.00 98.12 84 ILE A N 1
ATOM 610 C CA . ILE A 1 84 ? 1.214 6.640 5.364 1.00 98.12 84 ILE A CA 1
ATOM 611 C C . ILE A 1 84 ? 1.502 6.585 3.857 1.00 98.12 84 ILE A C 1
ATOM 613 O O . ILE A 1 84 ? 2.587 6.161 3.460 1.00 98.12 84 ILE A O 1
ATOM 617 N N . GLY A 1 85 ? 0.577 7.067 3.020 1.00 96.31 85 GLY A N 1
ATOM 618 C CA . GLY A 1 85 ? 0.721 7.102 1.562 1.00 96.31 85 GLY A CA 1
ATOM 619 C C . GLY A 1 85 ? 1.948 7.886 1.105 1.00 96.31 85 GLY A C 1
ATOM 620 O O . GLY A 1 85 ? 2.770 7.352 0.366 1.00 96.31 85 GLY A O 1
ATOM 621 N N . ARG A 1 86 ? 2.154 9.104 1.624 1.00 95.69 86 ARG A N 1
ATOM 622 C CA . ARG A 1 86 ? 3.346 9.916 1.307 1.00 95.69 86 ARG A CA 1
ATOM 623 C C . ARG A 1 86 ? 4.654 9.255 1.755 1.00 95.69 86 ARG A C 1
ATOM 625 O O . ARG A 1 86 ? 5.657 9.325 1.047 1.00 95.69 86 ARG A O 1
ATOM 632 N N . CYS A 1 87 ? 4.659 8.586 2.909 1.00 95.44 87 CYS A N 1
ATOM 633 C CA . CYS A 1 87 ? 5.820 7.807 3.350 1.00 95.44 87 CYS A CA 1
ATOM 634 C C . CYS A 1 87 ? 6.099 6.627 2.406 1.00 95.44 87 CYS A C 1
ATOM 636 O O . CYS A 1 87 ? 7.249 6.380 2.040 1.00 95.44 87 CYS A O 1
ATOM 638 N N . ALA A 1 88 ? 5.052 5.919 1.976 1.00 94.56 88 ALA A N 1
ATOM 639 C CA . ALA A 1 88 ? 5.162 4.807 1.039 1.00 94.56 88 ALA A CA 1
ATOM 640 C C . ALA A 1 88 ? 5.655 5.265 -0.345 1.00 94.56 88 ALA A C 1
ATOM 642 O O . ALA A 1 88 ? 6.505 4.597 -0.932 1.00 94.56 88 ALA A O 1
ATOM 643 N N . GLU A 1 89 ? 5.214 6.429 -0.831 1.00 91.81 89 GLU A N 1
ATOM 644 C CA . GLU A 1 89 ? 5.745 7.051 -2.052 1.00 91.81 89 GLU A CA 1
ATOM 645 C C . GLU A 1 89 ? 7.246 7.301 -1.959 1.00 91.81 89 GLU A C 1
ATOM 647 O O . GLU A 1 89 ? 7.985 7.001 -2.898 1.00 91.81 89 GLU A O 1
ATOM 652 N N . TRP A 1 90 ? 7.711 7.829 -0.826 1.00 90.00 90 TRP A N 1
ATOM 653 C CA . TRP A 1 90 ? 9.128 8.101 -0.621 1.00 90.00 90 TRP A CA 1
ATOM 654 C C . TRP A 1 90 ? 9.957 6.812 -0.612 1.00 90.00 90 TRP A C 1
ATOM 656 O O . TRP A 1 90 ? 10.990 6.732 -1.283 1.00 90.00 90 TRP A O 1
ATOM 666 N N . THR A 1 91 ? 9.479 5.773 0.078 1.00 89.44 91 THR A N 1
ATOM 667 C CA . THR A 1 91 ? 10.104 4.441 0.070 1.00 89.44 91 THR A CA 1
ATOM 668 C C . THR A 1 91 ? 10.145 3.846 -1.337 1.00 89.44 91 THR A C 1
ATOM 670 O O . THR A 1 91 ? 11.200 3.384 -1.778 1.00 89.44 91 THR A O 1
ATOM 673 N N . MET A 1 92 ? 9.035 3.916 -2.074 1.00 90.56 92 MET A N 1
ATOM 674 C CA . MET A 1 92 ? 8.939 3.425 -3.448 1.00 90.56 92 MET A CA 1
ATOM 675 C C . MET A 1 92 ? 9.899 4.149 -4.383 1.00 90.56 92 MET 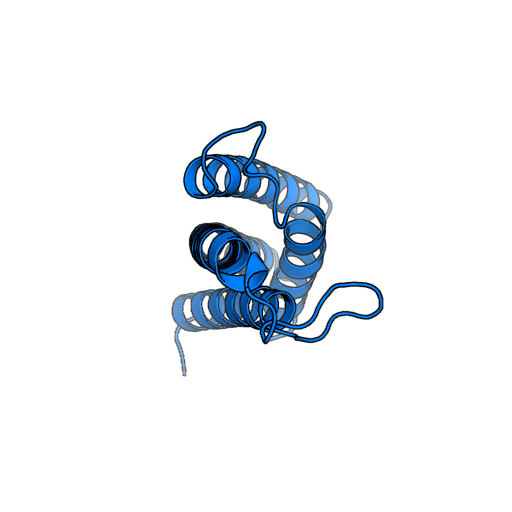A C 1
ATOM 677 O O . MET A 1 92 ? 10.615 3.500 -5.144 1.00 90.56 92 MET A O 1
ATOM 681 N N . ALA A 1 93 ? 9.958 5.478 -4.300 1.00 85.38 93 ALA A N 1
ATOM 682 C CA . ALA A 1 93 ? 10.855 6.275 -5.121 1.00 85.38 93 ALA A CA 1
ATOM 683 C C . ALA A 1 93 ? 12.320 5.880 -4.900 1.00 85.38 93 ALA A C 1
ATOM 685 O O . ALA A 1 93 ? 13.083 5.755 -5.855 1.00 85.38 93 ALA A O 1
ATOM 686 N N . ARG A 1 94 ? 12.719 5.605 -3.653 1.00 84.31 94 ARG A N 1
ATOM 687 C CA . ARG A 1 94 ? 14.070 5.111 -3.346 1.00 84.31 94 ARG A CA 1
ATOM 688 C C . ARG A 1 94 ? 14.325 3.706 -3.887 1.00 84.31 94 ARG A C 1
ATOM 690 O O . ARG A 1 94 ? 15.416 3.456 -4.388 1.00 84.31 94 ARG A O 1
ATOM 697 N N . ALA A 1 95 ? 13.338 2.816 -3.814 1.00 82.50 95 ALA A N 1
ATOM 698 C CA . ALA A 1 95 ? 13.443 1.461 -4.355 1.00 82.50 95 ALA A CA 1
ATOM 699 C C . ALA A 1 95 ? 13.482 1.432 -5.896 1.00 82.50 95 ALA A C 1
ATOM 701 O O . ALA A 1 95 ? 14.114 0.555 -6.476 1.00 82.50 95 ALA A O 1
ATOM 702 N N . GLY A 1 96 ? 12.835 2.398 -6.556 1.00 70.88 96 GLY A N 1
ATOM 703 C CA . GLY A 1 96 ? 12.767 2.534 -8.015 1.00 70.88 96 GLY A CA 1
ATOM 704 C C . GLY A 1 96 ? 13.917 3.319 -8.659 1.00 70.88 96 GLY A C 1
ATOM 705 O O . GLY A 1 96 ? 13.790 3.728 -9.807 1.00 70.88 96 GLY A O 1
ATOM 706 N N . GLY A 1 97 ? 15.019 3.571 -7.944 1.00 69.69 97 GLY A N 1
ATOM 707 C CA . GLY A 1 97 ? 16.191 4.265 -8.498 1.00 69.69 97 GLY A CA 1
ATOM 708 C C . GLY A 1 97 ? 16.218 5.787 -8.305 1.00 69.69 97 GLY A C 1
ATOM 709 O O . GLY A 1 97 ? 17.053 6.452 -8.913 1.00 69.69 97 GLY A O 1
ATOM 710 N N . GLY A 1 98 ? 15.355 6.346 -7.449 1.00 67.19 98 GLY A N 1
ATOM 711 C CA . GLY A 1 98 ? 15.406 7.741 -6.996 1.00 67.19 98 GLY A CA 1
ATOM 712 C C . GLY A 1 98 ? 14.125 8.560 -7.249 1.00 67.19 98 GLY A C 1
ATOM 713 O O . GLY A 1 98 ? 13.180 8.085 -7.868 1.00 67.19 98 GLY A O 1
ATOM 714 N N . PRO A 1 99 ? 14.062 9.826 -6.792 1.00 61.25 99 PRO A N 1
ATOM 715 C CA . PRO A 1 99 ? 12.842 10.655 -6.822 1.00 61.25 99 PRO A CA 1
ATOM 716 C C . PRO A 1 99 ? 12.311 11.021 -8.220 1.00 61.25 99 PRO A C 1
ATOM 718 O O . PRO A 1 99 ? 11.133 11.363 -8.360 1.00 61.25 99 PRO A O 1
ATOM 721 N N . VAL A 1 100 ? 13.185 10.994 -9.232 1.00 56.28 100 VAL A N 1
ATOM 722 C CA . VAL A 1 100 ? 12.883 11.379 -10.624 1.00 56.28 100 VAL A CA 1
ATOM 723 C C . VAL A 1 100 ? 12.458 10.164 -11.456 1.00 56.28 100 VAL A C 1
ATOM 725 O O . VAL A 1 100 ? 11.524 10.257 -12.242 1.00 56.28 100 VAL A O 1
ATOM 728 N N . THR A 1 101 ? 13.092 9.012 -11.238 1.00 56.53 101 THR A N 1
ATOM 729 C CA . THR A 1 101 ? 12.872 7.747 -11.962 1.00 56.53 101 THR A CA 1
ATOM 730 C C . THR A 1 101 ? 11.917 6.782 -11.246 1.00 56.53 101 THR A C 1
ATOM 732 O O . THR A 1 101 ? 11.338 5.908 -11.879 1.00 56.53 101 THR A O 1
ATOM 735 N N . GLY A 1 102 ? 11.699 6.946 -9.937 1.00 58.06 102 GLY A N 1
ATOM 736 C CA . GLY A 1 102 ? 11.046 5.954 -9.076 1.00 58.06 102 GLY A CA 1
ATOM 737 C C . GLY A 1 102 ? 9.551 6.149 -8.792 1.00 58.06 102 GLY A C 1
ATOM 738 O O . GLY A 1 102 ? 9.014 5.471 -7.917 1.00 58.06 102 GLY A O 1
ATOM 739 N N . ARG A 1 103 ? 8.833 7.041 -9.492 1.00 65.19 103 ARG A N 1
ATOM 740 C CA . ARG A 1 103 ? 7.374 7.240 -9.295 1.00 65.19 103 ARG A CA 1
ATOM 741 C C . ARG A 1 103 ? 6.511 6.271 -10.111 1.00 65.19 103 ARG A C 1
ATOM 743 O O . ARG A 1 103 ? 5.504 6.667 -10.687 1.00 65.19 103 ARG A O 1
ATOM 750 N N . LEU A 1 104 ? 6.897 5.002 -10.163 1.00 73.31 104 LEU A N 1
ATOM 751 C CA . LEU A 1 104 ? 6.318 4.036 -11.100 1.00 73.31 104 LEU A CA 1
ATOM 752 C C . LEU A 1 104 ? 4.858 3.655 -10.784 1.00 73.31 104 LEU A C 1
ATOM 754 O O . LEU A 1 104 ? 4.077 3.430 -11.702 1.00 73.31 104 LEU A O 1
ATOM 758 N N . HIS A 1 105 ? 4.461 3.644 -9.505 1.00 80.94 105 HIS A N 1
ATOM 759 C CA . HIS A 1 105 ? 3.120 3.202 -9.074 1.00 80.94 105 HIS A CA 1
ATOM 760 C C . HIS A 1 105 ? 2.320 4.272 -8.330 1.00 80.94 105 HIS A C 1
ATOM 762 O O . HIS A 1 105 ? 1.383 3.943 -7.612 1.00 80.94 105 HIS A O 1
ATOM 768 N N . HIS A 1 106 ? 2.665 5.554 -8.469 1.00 82.00 106 HIS A N 1
ATOM 769 C CA . HIS A 1 106 ? 2.101 6.623 -7.633 1.00 82.00 106 HIS A CA 1
ATOM 770 C C . HIS A 1 106 ? 0.562 6.662 -7.648 1.00 82.00 106 HIS A C 1
ATOM 772 O O . HIS A 1 106 ? -0.066 6.675 -6.596 1.00 82.00 106 HIS A O 1
ATOM 778 N N . GLY A 1 107 ? -0.067 6.635 -8.828 1.00 86.06 107 GLY A N 1
ATOM 779 C CA . GLY A 1 107 ? -1.534 6.615 -8.921 1.00 86.06 107 GLY A CA 1
ATOM 780 C C . GLY A 1 107 ? -2.152 5.339 -8.338 1.00 86.06 107 GLY A C 1
ATOM 781 O O . GLY A 1 107 ? -3.141 5.395 -7.610 1.00 86.06 107 GLY A O 1
ATOM 782 N N . ALA A 1 108 ? -1.534 4.189 -8.611 1.00 90.56 108 ALA A N 1
ATOM 783 C CA . ALA A 1 108 ? -2.031 2.895 -8.159 1.00 90.56 108 ALA A CA 1
ATOM 784 C C . ALA A 1 108 ? -1.880 2.699 -6.641 1.00 90.56 108 ALA A C 1
ATOM 786 O O . ALA A 1 108 ? -2.744 2.082 -6.025 1.00 90.56 108 ALA A O 1
ATOM 787 N N . LEU A 1 109 ? -0.839 3.270 -6.025 1.00 93.50 109 LEU A N 1
ATOM 788 C CA . LEU A 1 109 ? -0.637 3.280 -4.576 1.00 93.50 109 LEU A CA 1
ATOM 789 C C . LEU A 1 109 ? -1.836 3.892 -3.844 1.00 93.50 109 LEU A C 1
ATOM 791 O O . LEU A 1 109 ? -2.337 3.285 -2.904 1.00 93.50 109 LEU A O 1
ATOM 795 N N . TRP A 1 110 ? -2.331 5.052 -4.283 1.00 95.25 110 TRP A N 1
ATOM 796 C CA . TRP A 1 110 ? -3.472 5.701 -3.630 1.00 95.25 110 TRP A CA 1
ATOM 797 C C . TRP A 1 110 ? -4.756 4.886 -3.755 1.00 95.25 110 TRP A C 1
ATOM 799 O O . TRP A 1 110 ? -5.450 4.676 -2.762 1.00 95.25 110 TRP A O 1
ATOM 809 N N . VAL A 1 111 ? -5.056 4.385 -4.956 1.00 96.31 111 VAL A N 1
ATOM 810 C CA . VAL A 1 111 ? -6.264 3.584 -5.196 1.00 96.31 111 VAL A CA 1
ATOM 811 C C . VAL A 1 111 ? -6.219 2.282 -4.398 1.00 96.31 111 VAL A C 1
ATOM 813 O O . VAL A 1 111 ? -7.146 1.987 -3.648 1.00 96.31 111 VAL A O 1
ATOM 816 N N . LEU A 1 112 ? -5.128 1.520 -4.509 1.00 96.88 112 LEU A N 1
ATOM 817 C CA . LEU A 1 112 ? -4.976 0.260 -3.784 1.00 96.88 112 LEU A CA 1
ATOM 818 C C . LEU A 1 112 ? -4.895 0.477 -2.273 1.00 96.88 112 LEU A C 1
ATOM 820 O O . LEU A 1 112 ? -5.423 -0.335 -1.526 1.00 96.88 112 LEU A O 1
ATOM 824 N N . GLY A 1 113 ? -4.300 1.578 -1.816 1.00 97.12 113 GLY A N 1
ATOM 825 C CA . GLY A 1 113 ? -4.253 1.941 -0.403 1.00 97.12 113 GLY A CA 1
ATOM 826 C C . GLY A 1 113 ? -5.641 2.175 0.191 1.00 97.12 113 GLY A C 1
ATOM 827 O O . GLY A 1 113 ? -5.949 1.654 1.262 1.00 97.12 113 GLY A O 1
ATOM 828 N N . LEU A 1 114 ? -6.512 2.883 -0.536 1.00 96.62 114 LEU A N 1
ATOM 829 C CA . LEU A 1 114 ? -7.912 3.066 -0.145 1.00 96.62 114 LEU A CA 1
ATOM 830 C C . LEU A 1 114 ? -8.700 1.750 -0.179 1.00 96.62 114 LEU A C 1
ATOM 832 O O . LEU A 1 114 ? -9.481 1.496 0.733 1.00 96.62 114 LEU A O 1
ATOM 836 N N . LEU A 1 115 ? -8.476 0.898 -1.185 1.00 97.06 115 LEU A N 1
ATOM 837 C CA . LEU A 1 115 ? -9.116 -0.421 -1.268 1.00 97.06 115 LEU A CA 1
ATOM 838 C C . LEU A 1 115 ? -8.678 -1.346 -0.124 1.00 97.06 115 LEU A C 1
ATOM 840 O O . LEU A 1 115 ? -9.513 -2.030 0.458 1.00 97.06 115 LEU A O 1
ATOM 844 N N . VAL A 1 116 ? -7.392 -1.339 0.232 1.00 97.75 116 VAL A N 1
ATOM 845 C CA . VAL A 1 116 ? -6.856 -2.084 1.379 1.00 97.75 116 VAL A CA 1
ATOM 846 C C . VAL A 1 116 ? -7.471 -1.586 2.685 1.00 97.75 116 VAL A C 1
ATOM 848 O O . VAL A 1 116 ? -7.899 -2.401 3.498 1.00 97.75 116 VAL A O 1
ATOM 851 N N . ALA A 1 117 ? -7.562 -0.268 2.879 1.00 96.94 117 ALA A N 1
ATOM 852 C CA . ALA A 1 117 ? -8.211 0.307 4.053 1.00 96.94 117 ALA A CA 1
ATOM 853 C C . ALA A 1 117 ? -9.698 -0.081 4.127 1.00 96.94 117 ALA A C 1
ATOM 855 O O . ALA A 1 117 ? -10.162 -0.511 5.177 1.00 96.94 117 ALA A O 1
ATOM 856 N N . ALA A 1 118 ? -10.431 0.004 3.013 1.00 95.88 118 ALA A N 1
ATOM 857 C CA . ALA A 1 118 ? -11.838 -0.389 2.949 1.00 95.88 118 ALA A CA 1
ATOM 858 C C . ALA A 1 118 ? -12.042 -1.882 3.261 1.00 95.88 118 ALA A C 1
ATOM 860 O O . ALA A 1 118 ? -12.883 -2.224 4.085 1.00 95.88 118 ALA A O 1
ATOM 861 N N . ALA A 1 119 ? -11.228 -2.765 2.676 1.00 95.50 119 ALA A N 1
ATOM 862 C CA . ALA A 1 119 ? -11.275 -4.203 2.950 1.00 95.50 119 ALA A CA 1
ATOM 863 C C . ALA A 1 119 ? -10.872 -4.560 4.393 1.00 95.50 119 ALA A C 1
ATOM 865 O O . ALA A 1 119 ? -11.236 -5.611 4.906 1.00 95.50 119 ALA A O 1
ATOM 866 N N . ALA A 1 120 ? -10.099 -3.706 5.066 1.00 94.94 120 ALA A N 1
ATOM 867 C CA . ALA A 1 120 ? -9.771 -3.892 6.474 1.00 94.94 120 ALA A CA 1
ATOM 868 C C . ALA A 1 120 ? -10.912 -3.461 7.416 1.00 94.94 120 ALA A C 1
ATOM 870 O O . ALA A 1 120 ? -10.996 -4.001 8.522 1.00 94.94 120 ALA A O 1
ATOM 871 N N . LEU A 1 121 ? -11.763 -2.518 6.989 1.00 92.00 121 LEU A N 1
ATOM 872 C CA . LEU A 1 121 ? -12.966 -2.087 7.718 1.00 92.00 121 LEU A CA 1
ATOM 873 C C . LEU A 1 121 ? -14.089 -3.130 7.641 1.00 92.00 121 LEU A C 1
ATOM 875 O O . LEU A 1 121 ? -14.761 -3.354 8.641 1.00 92.00 121 LEU A O 1
ATOM 879 N N . GLU A 1 122 ? -14.235 -3.794 6.492 1.00 83.62 122 GLU A N 1
ATOM 880 C CA . GLU A 1 122 ? -15.237 -4.840 6.229 1.00 83.62 122 GLU A CA 1
ATOM 881 C C . GLU A 1 122 ? -14.540 -6.193 5.948 1.00 83.62 122 GLU A C 1
ATOM 883 O O . GLU A 1 122 ? -14.377 -6.563 4.780 1.00 83.62 122 GLU A O 1
ATOM 888 N N . PRO A 1 123 ? -14.030 -6.884 6.990 1.00 62.91 123 PRO A N 1
ATOM 889 C CA . PRO A 1 123 ? -13.192 -8.080 6.853 1.00 62.91 123 PRO A CA 1
ATOM 890 C C . PRO A 1 123 ? -13.922 -9.369 6.458 1.00 62.91 123 PRO A C 1
ATOM 892 O O . PRO A 1 123 ? -15.099 -9.553 6.837 1.00 62.91 123 PRO A O 1
#

InterPro domains:
  IPR002736 Triphosphoribosyl-dephospho-CoA protein [PF01874] (12-122)
  IPR002736 Triphosphoribosyl-dephospho-CoA protein [PTHR30201] (6-121)

Secondary structure (DSSP, 8-state):
---HHHHHHHHHHHHHHHHHHHHH--SPTTS--TTSTTHHHHHHHHHHHHHHHHHTHHHHHHHHHHHHTTSS--HHHHHHHHHHHHHHHHHHHHHTTSTTT--TTHHHHHHHHHHHHHHHH--

Organism: NCBI:txid2486417

Foldseek 3Di:
DDDLLRVLLVLLVVLLVVQLCVLVDPDDVPDDGCPDPCVVVVVVVSVLSNQLSVQCSVLSSQLLVLLLPVLDDDPVNVVSNVVSLVVSQQSQQVSNPHDVRRNNCNVSSSVSSVVSSVVSSVD

Radius of gyration: 15.88 Å; chains: 1; bounding box: 31×30×45 Å

Sequence (123 aa):
MPTTRSTDDALAQTAVRALISQAELTPKPGLADTRDLQARATGTDLLALRWSAKSLAPGFAAMAAAARRPGEPTRALREELGAIGRCAEWTMARAGGGPVTGRLHHGALWVLGLLVAAAALEP

pLDDT: mean 83.15, std 16.25, range [45.44, 98.31]